Protein AF-A0A941EVN2-F1 (afdb_monomer)

pLDDT: mean 96.35, std 6.85, range [52.72, 98.94]

Structure (mmCIF, N/CA/C/O backbone):
data_AF-A0A941EVN2-F1
#
_entry.id   AF-A0A941EVN2-F1
#
loop_
_atom_site.group_PDB
_atom_site.id
_atom_site.type_symbol
_atom_site.label_atom_id
_atom_site.label_alt_id
_atom_site.label_comp_id
_atom_site.label_asym_id
_atom_site.label_entity_id
_atom_site.label_seq_id
_atom_site.pdbx_PDB_ins_code
_atom_site.Cartn_x
_atom_site.Cartn_y
_atom_site.Cartn_z
_atom_site.occupancy
_atom_site.B_iso_or_equiv
_atom_site.auth_seq_id
_atom_site.auth_comp_id
_atom_site.auth_asym_id
_atom_site.auth_atom_id
_atom_site.pdbx_PDB_model_num
ATOM 1 N N . MET A 1 1 ? 20.331 34.482 -10.337 1.00 52.72 1 MET A N 1
ATOM 2 C CA . MET A 1 1 ? 19.328 33.398 -10.351 1.00 52.72 1 MET A CA 1
ATOM 3 C C . MET A 1 1 ? 20.027 32.167 -10.911 1.00 52.72 1 MET A C 1
ATOM 5 O O . MET A 1 1 ? 20.359 32.177 -12.087 1.00 52.72 1 MET A O 1
ATOM 9 N N . GLY A 1 2 ? 20.426 31.215 -10.061 1.00 63.06 2 GLY A N 1
ATOM 10 C CA . GLY A 1 2 ? 21.193 30.041 -10.503 1.00 63.06 2 GLY A CA 1
ATOM 11 C C . GLY A 1 2 ? 20.349 29.159 -11.422 1.00 63.06 2 GLY A C 1
ATOM 12 O O . GLY A 1 2 ? 19.158 28.985 -11.161 1.00 63.06 2 GLY A O 1
ATOM 13 N N . ALA A 1 3 ? 20.936 28.648 -12.504 1.00 66.12 3 ALA A N 1
ATOM 14 C CA . ALA A 1 3 ? 20.253 27.717 -13.393 1.00 66.12 3 ALA A CA 1
ATOM 15 C C . ALA A 1 3 ? 19.851 26.472 -12.588 1.00 66.12 3 ALA A C 1
ATOM 17 O O . ALA A 1 3 ? 20.715 25.759 -12.080 1.00 66.12 3 ALA A O 1
ATOM 18 N N . LYS A 1 4 ? 18.545 26.228 -12.432 1.00 70.25 4 LYS A N 1
ATOM 19 C CA . LYS A 1 4 ? 18.063 24.949 -11.906 1.00 70.25 4 LYS A CA 1
ATOM 20 C C . LYS A 1 4 ? 18.419 23.887 -12.942 1.00 70.25 4 LYS A C 1
ATOM 22 O O . LYS A 1 4 ? 17.938 23.949 -14.070 1.00 70.25 4 LYS A O 1
ATOM 27 N N . THR A 1 5 ? 19.288 22.955 -12.576 1.00 83.06 5 THR A N 1
ATOM 28 C CA . THR A 1 5 ? 19.590 21.788 -13.404 1.00 83.06 5 THR A CA 1
ATOM 29 C C . THR A 1 5 ? 18.339 20.924 -13.512 1.00 83.06 5 THR A C 1
ATOM 31 O O . THR A 1 5 ? 17.746 20.561 -12.496 1.00 83.06 5 THR A O 1
ATOM 34 N N . VAL A 1 6 ? 17.917 20.632 -14.743 1.00 84.44 6 VAL A N 1
ATOM 35 C CA . VAL A 1 6 ? 16.806 19.713 -15.016 1.00 84.44 6 VAL A CA 1
ATOM 36 C C . VAL A 1 6 ? 17.297 18.284 -14.736 1.00 84.44 6 VAL A C 1
ATOM 38 O O . VAL A 1 6 ? 18.371 17.935 -15.231 1.00 84.44 6 VAL A O 1
ATOM 41 N N . PRO A 1 7 ? 16.575 17.475 -13.938 1.00 86.19 7 PRO A N 1
ATOM 42 C CA . PRO A 1 7 ? 16.937 16.078 -1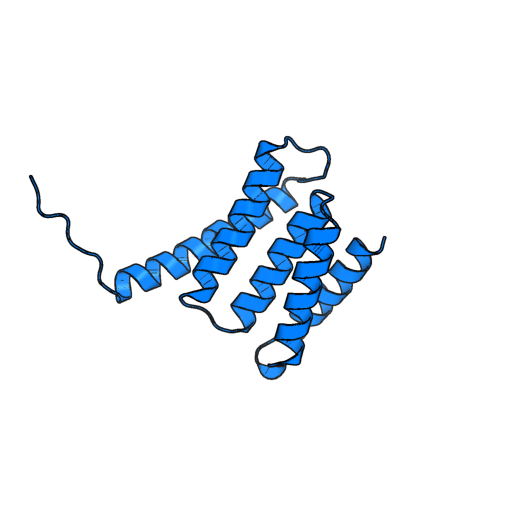3.700 1.00 86.19 7 PRO A CA 1
ATOM 43 C C . PRO A 1 7 ? 16.969 15.274 -15.003 1.00 86.19 7 PRO A C 1
ATOM 45 O O . PRO A 1 7 ? 16.129 15.488 -15.877 1.00 86.19 7 PRO A O 1
ATOM 48 N N . THR A 1 8 ? 17.905 14.334 -15.130 1.00 91.38 8 THR A N 1
ATOM 49 C CA . THR A 1 8 ? 17.884 13.365 -16.236 1.00 91.38 8 THR A CA 1
ATOM 50 C C . THR A 1 8 ? 16.804 12.306 -16.005 1.00 91.38 8 THR A C 1
ATOM 52 O O . THR A 1 8 ? 16.409 12.064 -14.864 1.00 91.38 8 THR A O 1
ATOM 55 N N . ASP A 1 9 ? 16.385 11.595 -17.053 1.00 88.75 9 ASP A N 1
ATOM 56 C CA . ASP A 1 9 ? 15.438 10.475 -16.920 1.00 88.75 9 ASP A CA 1
ATOM 57 C C . ASP A 1 9 ? 15.947 9.406 -15.940 1.00 88.75 9 ASP A C 1
ATOM 59 O O . ASP A 1 9 ? 15.187 8.851 -15.146 1.00 88.75 9 ASP A O 1
ATOM 63 N N . GLY A 1 10 ? 17.262 9.163 -15.932 1.00 90.06 10 GLY A N 1
ATOM 64 C CA . GLY A 1 10 ? 17.898 8.259 -14.977 1.00 90.06 10 GLY A CA 1
ATOM 65 C C . GLY A 1 10 ? 17.816 8.760 -13.533 1.00 90.06 10 GLY A C 1
ATOM 66 O O . GLY A 1 10 ? 17.671 7.952 -12.617 1.00 90.06 10 GLY A O 1
ATOM 67 N N . ASP A 1 11 ? 17.895 10.073 -13.307 1.00 94.25 11 ASP A N 1
ATOM 68 C CA . ASP A 1 11 ? 17.699 10.667 -11.978 1.00 94.25 11 ASP A CA 1
ATOM 69 C C . ASP A 1 11 ? 16.241 10.534 -11.534 1.00 94.25 11 ASP A C 1
ATOM 71 O O . ASP A 1 11 ? 15.976 10.104 -10.410 1.00 94.25 11 ASP A O 1
ATOM 75 N N . VAL A 1 12 ? 15.297 10.827 -12.433 1.00 95.94 12 VAL A N 1
ATOM 76 C CA . VAL A 1 12 ? 13.854 10.706 -12.187 1.00 95.94 12 VAL A CA 1
ATOM 77 C C . VAL A 1 12 ? 13.478 9.261 -11.854 1.00 95.94 12 VAL A C 1
ATOM 79 O O . VAL A 1 12 ? 12.816 9.019 -10.845 1.00 95.94 12 VAL A O 1
ATOM 82 N N . GLY A 1 13 ? 13.965 8.281 -12.619 1.00 97.19 13 GLY A N 1
ATOM 83 C CA . GLY A 1 13 ? 13.714 6.864 -12.351 1.00 97.19 13 GLY A CA 1
ATOM 84 C C . GLY A 1 13 ? 14.255 6.400 -10.992 1.00 97.19 13 GLY A C 1
ATOM 85 O O . GLY A 1 13 ? 13.586 5.656 -10.270 1.00 97.19 13 GLY A O 1
ATOM 86 N N . ARG A 1 14 ? 15.441 6.877 -10.582 1.00 97.62 14 ARG A N 1
ATOM 87 C CA . ARG A 1 14 ? 15.975 6.584 -9.238 1.00 97.62 14 ARG A CA 1
ATOM 88 C C . ARG A 1 14 ? 15.115 7.197 -8.136 1.00 97.62 14 ARG A C 1
ATOM 90 O O . ARG A 1 14 ? 14.887 6.533 -7.129 1.00 97.62 14 ARG A O 1
ATOM 97 N N . LEU A 1 15 ? 14.606 8.412 -8.339 1.00 97.94 15 LEU A N 1
ATOM 98 C CA . LEU A 1 15 ? 13.694 9.054 -7.393 1.00 97.94 15 LEU A CA 1
ATOM 99 C C . LEU A 1 15 ? 12.365 8.303 -7.286 1.00 97.94 15 LEU A C 1
ATOM 101 O O . LEU A 1 15 ? 11.925 8.056 -6.169 1.00 97.94 15 LEU A O 1
ATOM 105 N N . HIS A 1 16 ? 11.762 7.870 -8.400 1.00 98.50 16 HIS A N 1
ATOM 106 C CA . HIS A 1 16 ? 10.556 7.035 -8.346 1.00 98.50 16 HIS A CA 1
ATOM 107 C C . HIS A 1 16 ? 10.792 5.769 -7.528 1.00 98.50 16 HIS A C 1
ATOM 109 O O . HIS A 1 16 ? 10.025 5.493 -6.615 1.00 98.50 16 HIS A O 1
ATOM 115 N N . ARG A 1 17 ? 11.885 5.039 -7.780 1.00 98.56 17 ARG A N 1
ATOM 116 C CA . ARG A 1 17 ? 12.190 3.830 -7.002 1.00 98.56 17 ARG A CA 1
ATOM 117 C C . ARG A 1 17 ? 12.370 4.139 -5.515 1.00 98.56 17 ARG A C 1
ATOM 119 O O . ARG A 1 17 ? 11.851 3.400 -4.687 1.00 98.56 17 ARG A O 1
ATOM 126 N N . TRP A 1 18 ? 13.085 5.213 -5.182 1.00 98.62 18 TRP A N 1
ATOM 127 C CA . TRP A 1 18 ? 13.285 5.621 -3.793 1.00 98.62 18 TRP A CA 1
ATOM 128 C C . TRP A 1 18 ? 11.955 5.945 -3.102 1.00 98.62 18 TRP A C 1
ATOM 130 O O . TRP A 1 18 ? 11.638 5.333 -2.087 1.00 98.62 18 TRP A O 1
ATOM 140 N N . PHE A 1 19 ? 11.126 6.813 -3.691 1.00 98.75 19 PHE A N 1
ATOM 141 C CA . PHE A 1 19 ? 9.818 7.154 -3.127 1.00 98.75 19 PHE A CA 1
ATOM 142 C C . PHE A 1 19 ? 8.893 5.939 -3.011 1.00 98.75 19 PHE A C 1
ATOM 144 O O . PHE A 1 19 ? 8.199 5.809 -2.008 1.00 98.75 19 PHE A O 1
ATOM 151 N N . ALA A 1 20 ? 8.895 5.036 -3.997 1.00 98.69 20 ALA A N 1
ATOM 152 C CA . ALA A 1 20 ? 8.082 3.826 -3.951 1.00 98.69 20 ALA A CA 1
ATOM 153 C C . ALA A 1 20 ? 8.391 2.978 -2.706 1.00 98.69 20 ALA A C 1
ATOM 155 O O . ALA A 1 20 ? 7.473 2.546 -2.009 1.00 98.69 20 ALA A O 1
ATOM 156 N N . VAL A 1 21 ? 9.680 2.790 -2.405 1.00 98.69 21 VAL A N 1
ATOM 157 C CA . VAL A 1 21 ? 10.153 2.030 -1.238 1.00 98.69 21 VAL A CA 1
ATOM 158 C C . VAL A 1 21 ? 9.853 2.765 0.067 1.00 98.69 21 VAL A C 1
ATOM 160 O O . VAL A 1 21 ? 9.240 2.183 0.957 1.00 98.69 21 VAL A O 1
ATOM 163 N N . GLU A 1 22 ? 10.235 4.038 0.179 1.00 98.75 22 GLU A N 1
ATOM 164 C CA . GLU A 1 22 ? 10.076 4.796 1.428 1.00 98.75 22 GLU A CA 1
ATOM 165 C C . GLU A 1 22 ? 8.608 4.951 1.827 1.00 98.75 22 GLU A C 1
ATOM 167 O O . GLU A 1 22 ? 8.254 4.768 2.989 1.00 98.75 22 GLU A O 1
ATOM 172 N N . LEU A 1 23 ? 7.730 5.239 0.863 1.00 98.88 23 LEU A N 1
ATOM 173 C CA . LEU A 1 23 ? 6.301 5.395 1.129 1.00 98.88 23 LEU A CA 1
ATOM 174 C C . LEU A 1 23 ? 5.637 4.057 1.467 1.00 98.88 23 LEU A C 1
ATOM 176 O O . LEU A 1 23 ? 4.746 4.027 2.314 1.00 98.88 23 LEU A O 1
ATOM 180 N N . ASN A 1 24 ? 6.083 2.951 0.858 1.00 98.69 24 ASN A N 1
ATOM 181 C CA . ASN A 1 24 ? 5.621 1.613 1.231 1.00 98.69 24 ASN A CA 1
ATOM 182 C C . ASN A 1 24 ? 6.004 1.299 2.680 1.00 98.69 24 ASN A C 1
ATOM 184 O O . ASN A 1 24 ? 5.142 0.955 3.481 1.00 98.69 24 ASN A O 1
ATOM 188 N N . ASN A 1 25 ? 7.285 1.451 3.021 1.00 98.56 25 ASN A N 1
ATOM 189 C CA . ASN A 1 25 ? 7.787 1.142 4.358 1.00 98.56 25 ASN A CA 1
ATOM 190 C C . ASN A 1 25 ? 7.118 2.024 5.415 1.00 98.56 25 ASN A C 1
ATOM 192 O O . ASN A 1 25 ? 6.599 1.503 6.392 1.00 98.56 25 ASN A O 1
ATOM 196 N N . GLY A 1 26 ? 7.004 3.330 5.159 1.00 98.56 26 GLY A N 1
ATOM 197 C CA . GLY A 1 26 ? 6.297 4.240 6.058 1.00 98.56 26 GLY A CA 1
ATOM 198 C C . GLY A 1 26 ? 4.805 3.918 6.210 1.00 98.56 26 GLY A C 1
ATOM 199 O O . GLY A 1 26 ? 4.226 4.198 7.253 1.00 98.56 26 GLY A O 1
ATOM 200 N N . THR A 1 27 ? 4.169 3.308 5.204 1.00 98.62 27 THR A N 1
ATOM 201 C CA . THR A 1 27 ? 2.787 2.815 5.326 1.00 98.62 27 THR A CA 1
ATOM 202 C C . THR A 1 27 ? 2.714 1.613 6.270 1.00 98.62 27 THR A C 1
ATOM 204 O O . THR A 1 27 ? 1.847 1.581 7.143 1.00 98.62 27 THR A O 1
ATOM 207 N N . TRP A 1 28 ? 3.635 0.655 6.138 1.00 98.50 28 TRP A N 1
ATOM 208 C CA . TRP A 1 28 ? 3.722 -0.496 7.040 1.00 98.50 28 TRP A CA 1
ATOM 209 C C . TRP A 1 28 ? 4.079 -0.093 8.469 1.00 98.50 28 TRP A C 1
ATOM 211 O O . TRP A 1 28 ? 3.433 -0.575 9.390 1.00 98.50 28 TRP A O 1
ATOM 221 N N . ASP A 1 29 ? 4.984 0.869 8.659 1.00 98.62 29 ASP A N 1
ATOM 222 C CA . ASP A 1 29 ? 5.312 1.406 9.984 1.00 98.62 29 ASP A CA 1
ATOM 223 C C . ASP A 1 29 ? 4.070 1.963 10.706 1.00 98.62 29 ASP A C 1
ATOM 225 O O . ASP A 1 29 ? 3.942 1.826 11.922 1.00 98.62 29 ASP A O 1
ATOM 229 N N . LEU A 1 30 ? 3.125 2.576 9.975 1.00 98.44 30 LEU A N 1
ATOM 230 C CA . LEU A 1 30 ? 1.856 3.038 10.554 1.00 98.44 30 LEU A CA 1
ATOM 231 C C . LEU A 1 30 ? 0.950 1.866 10.938 1.00 98.44 30 LEU A C 1
ATOM 233 O O . LEU A 1 30 ? 0.382 1.872 12.030 1.00 98.44 30 LEU A O 1
ATOM 237 N N . ILE A 1 31 ? 0.821 0.867 10.060 1.00 98.31 31 ILE A N 1
ATOM 238 C CA . ILE A 1 31 ? 0.041 -0.350 10.333 1.00 98.31 31 ILE A CA 1
ATOM 239 C C . ILE A 1 31 ? 0.590 -1.055 11.581 1.00 98.31 31 ILE A C 1
ATOM 241 O O . ILE A 1 31 ? -0.158 -1.289 12.532 1.00 98.31 31 ILE A O 1
ATOM 245 N N . ASP A 1 32 ? 1.896 -1.311 11.615 1.00 98.38 32 ASP A N 1
ATOM 246 C CA . ASP A 1 32 ? 2.595 -1.966 12.724 1.00 98.38 32 ASP A CA 1
ATOM 247 C C . ASP A 1 32 ? 2.571 -1.114 14.004 1.00 98.38 32 ASP A C 1
ATOM 249 O O . ASP A 1 32 ? 2.553 -1.642 15.118 1.00 98.38 32 ASP A O 1
ATOM 253 N N . GLY A 1 33 ? 2.491 0.211 13.852 1.00 98.00 33 GLY A N 1
ATOM 254 C CA . GLY A 1 33 ? 2.284 1.181 14.926 1.00 98.00 33 GLY A C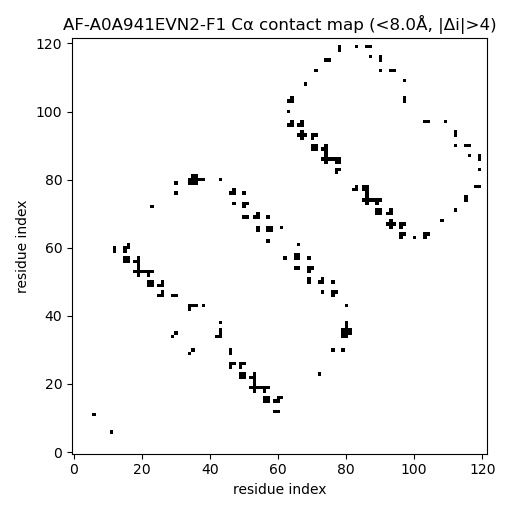A 1
ATOM 255 C C . GLY A 1 33 ? 0.885 1.162 15.556 1.00 98.00 33 GLY A C 1
ATOM 256 O O . GLY A 1 33 ? 0.640 1.908 16.505 1.00 98.00 33 GLY A O 1
ATOM 257 N N . GLY A 1 34 ? -0.027 0.311 15.076 1.00 98.19 34 GLY A N 1
ATOM 258 C CA . GLY A 1 34 ? -1.369 0.149 15.635 1.00 98.19 34 GLY A CA 1
ATOM 259 C C . GLY A 1 34 ? -2.437 1.012 14.965 1.00 98.19 34 GLY A C 1
ATOM 260 O O . GLY A 1 34 ? -3.442 1.343 15.604 1.00 98.19 34 GLY A O 1
ATOM 261 N N . LEU A 1 35 ? -2.242 1.375 13.692 1.00 98.62 35 LEU A N 1
ATOM 262 C CA . LEU A 1 35 ? -3.284 2.006 12.885 1.00 98.62 35 LEU A CA 1
ATOM 263 C C . LEU A 1 35 ? -4.587 1.197 12.959 1.00 98.62 35 LEU A C 1
ATOM 265 O O . LEU A 1 35 ? -4.587 -0.031 12.890 1.00 98.62 35 LEU A O 1
ATOM 269 N N . SER A 1 36 ? -5.713 1.892 13.096 1.00 98.44 36 SER A N 1
ATOM 270 C CA . SER A 1 36 ? -7.041 1.278 13.100 1.00 98.44 36 SER A CA 1
ATOM 271 C C . SER A 1 36 ? -8.117 2.282 12.692 1.00 98.44 36 SER A C 1
ATOM 273 O O . SER A 1 36 ? -7.864 3.481 12.575 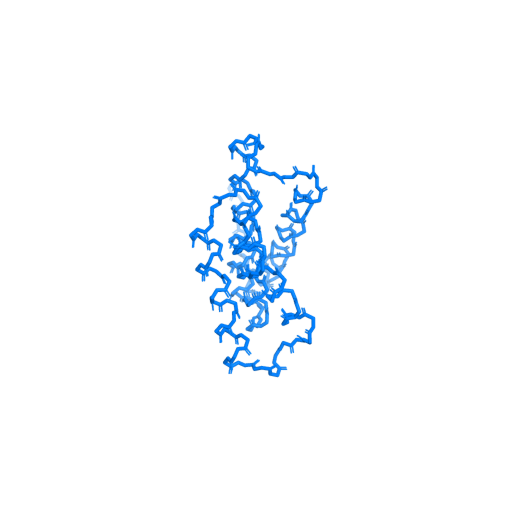1.00 98.44 36 SER A O 1
ATOM 275 N N . GLU A 1 37 ? -9.360 1.820 12.580 1.00 97.69 37 GLU A N 1
ATOM 276 C CA . GLU A 1 37 ? -10.558 2.661 12.434 1.00 97.69 37 GLU A CA 1
ATOM 277 C C . GLU A 1 37 ? -10.690 3.768 13.491 1.00 97.69 37 GLU A C 1
ATOM 279 O O . GLU A 1 37 ? -11.292 4.810 13.229 1.00 97.69 37 GLU A O 1
ATOM 284 N N . LYS A 1 38 ? -10.132 3.549 14.688 1.00 98.25 38 LYS A N 1
ATOM 285 C CA . LYS A 1 38 ? -10.203 4.487 15.819 1.00 98.25 38 LYS A CA 1
ATOM 286 C C . LYS A 1 38 ? -9.079 5.523 15.809 1.00 98.25 38 LYS A C 1
ATOM 288 O O . LYS A 1 38 ? -9.113 6.443 16.625 1.00 98.25 38 LYS A O 1
ATOM 293 N N . SER A 1 39 ? -8.088 5.370 14.931 1.00 98.44 39 SER A N 1
ATOM 294 C CA . SER A 1 39 ? -6.983 6.317 14.807 1.00 98.44 39 SER A CA 1
ATOM 295 C C . SER A 1 39 ? -7.472 7.681 14.295 1.00 98.44 39 SER A C 1
ATOM 297 O O . SER A 1 39 ? -8.488 7.754 13.587 1.00 98.44 39 SER A O 1
ATOM 299 N N . PRO A 1 40 ? -6.757 8.776 14.617 1.00 98.44 40 PRO A N 1
ATOM 300 C CA . PRO A 1 40 ? -7.042 10.099 14.072 1.00 98.44 40 PRO A CA 1
ATOM 301 C C . PRO A 1 40 ? -7.200 10.078 12.546 1.00 98.44 40 PRO A C 1
ATOM 303 O O . PRO A 1 40 ? -6.487 9.360 11.845 1.00 98.44 40 PRO A O 1
ATOM 306 N N . VAL A 1 41 ? -8.137 10.875 12.022 1.00 98.19 41 VAL A N 1
ATOM 307 C CA . VAL A 1 41 ? -8.437 10.939 10.577 1.00 98.19 41 VAL A CA 1
ATOM 308 C C . VAL A 1 41 ? -7.172 11.212 9.761 1.00 98.19 41 VAL A C 1
ATOM 310 O O . VAL A 1 41 ? -6.902 10.488 8.812 1.00 98.19 41 VAL A O 1
ATOM 313 N N . GLU A 1 42 ? -6.362 12.182 10.183 1.00 98.25 42 GLU A N 1
ATOM 314 C CA . GLU A 1 42 ? -5.099 12.546 9.528 1.00 98.25 42 GLU A CA 1
ATOM 315 C C . GLU A 1 42 ? -4.099 11.386 9.407 1.00 98.25 42 GLU A C 1
ATOM 317 O O . GLU A 1 42 ? -3.361 11.296 8.428 1.00 98.25 42 GLU A O 1
ATOM 322 N N . GLU A 1 43 ? -4.078 10.473 10.377 1.00 98.38 43 GLU A N 1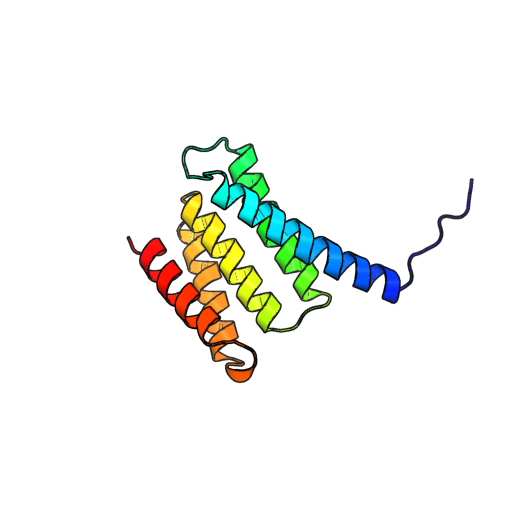
ATOM 323 C CA . GLU A 1 43 ? -3.180 9.324 10.369 1.00 98.38 43 GLU A CA 1
ATOM 324 C C . GLU A 1 43 ? -3.670 8.243 9.400 1.00 98.38 43 GLU A C 1
ATOM 326 O O . GLU A 1 43 ? -2.878 7.703 8.624 1.00 98.38 43 GLU A O 1
ATOM 331 N N . ARG A 1 44 ? -4.988 7.996 9.383 1.00 98.75 44 ARG A N 1
ATOM 332 C CA . ARG A 1 44 ? -5.643 7.086 8.429 1.00 98.75 44 ARG A CA 1
ATOM 333 C C . ARG A 1 44 ? -5.475 7.580 6.992 1.00 98.75 44 ARG A C 1
ATOM 335 O O . ARG A 1 44 ? -5.106 6.808 6.110 1.00 98.75 44 ARG A O 1
ATOM 342 N N . GLU A 1 45 ? -5.674 8.877 6.770 1.00 98.50 45 GLU A N 1
ATOM 343 C CA . GLU A 1 45 ? -5.444 9.522 5.477 1.00 98.50 45 GLU A CA 1
ATOM 344 C C . GLU A 1 45 ? -3.977 9.434 5.049 1.00 98.50 45 GLU A C 1
ATOM 346 O O . GLU A 1 45 ? -3.695 9.058 3.914 1.00 98.50 45 GLU A O 1
ATOM 351 N N . ARG A 1 46 ? -3.027 9.701 5.956 1.00 98.31 46 ARG A N 1
ATOM 352 C CA . ARG A 1 46 ? -1.591 9.592 5.661 1.00 98.31 46 ARG A CA 1
ATOM 353 C C . ARG A 1 46 ? -1.199 8.187 5.206 1.00 98.31 46 ARG A C 1
ATOM 355 O O . ARG A 1 46 ? -0.420 8.072 4.261 1.00 98.31 46 ARG A O 1
ATOM 362 N N . ALA A 1 47 ? -1.734 7.142 5.839 1.00 98.75 47 ALA A N 1
ATOM 363 C CA . ALA A 1 47 ? -1.482 5.762 5.428 1.00 98.75 47 ALA A CA 1
ATOM 364 C C . ALA A 1 47 ? -2.023 5.481 4.014 1.00 98.75 47 ALA A C 1
ATOM 366 O O . ALA A 1 47 ? -1.313 4.912 3.185 1.00 98.75 47 ALA A O 1
ATOM 367 N N . LEU A 1 48 ? -3.240 5.941 3.697 1.00 98.69 48 LEU A N 1
ATOM 368 C CA . LEU A 1 48 ? -3.813 5.792 2.354 1.00 98.69 48 LEU A CA 1
ATOM 369 C C . LEU A 1 48 ? -3.012 6.568 1.304 1.00 98.69 48 LEU A C 1
ATOM 371 O O . LEU A 1 48 ? -2.674 6.015 0.258 1.00 98.69 48 LEU A O 1
ATOM 375 N N . TYR A 1 49 ? -2.658 7.827 1.578 1.00 98.81 49 TYR A N 1
ATOM 376 C CA . TYR A 1 49 ? -1.836 8.631 0.672 1.00 98.81 49 TYR A CA 1
ATOM 377 C C . TYR A 1 49 ? -0.475 7.977 0.420 1.00 98.81 49 TYR A C 1
ATOM 379 O O . TYR A 1 49 ? -0.030 7.939 -0.726 1.00 98.81 49 TYR A O 1
ATOM 387 N N . GLY A 1 50 ? 0.158 7.425 1.461 1.00 98.88 50 GLY A N 1
ATOM 388 C CA . GLY A 1 50 ? 1.410 6.675 1.355 1.00 98.88 50 GLY A CA 1
ATOM 389 C C . GLY A 1 50 ? 1.284 5.454 0.444 1.00 98.88 50 GLY A C 1
ATOM 390 O O . GLY A 1 50 ? 2.067 5.315 -0.497 1.00 98.88 50 GLY A O 1
ATOM 391 N N . ALA A 1 51 ? 0.254 4.629 0.651 1.00 98.88 51 ALA A N 1
ATOM 392 C CA . ALA A 1 51 ? -0.013 3.440 -0.158 1.00 98.88 51 ALA A CA 1
ATOM 393 C C . ALA A 1 51 ? -0.245 3.776 -1.643 1.00 98.88 51 ALA A C 1
ATOM 395 O O . ALA A 1 51 ? 0.383 3.185 -2.531 1.00 98.88 51 ALA A O 1
ATOM 396 N N . TYR A 1 52 ? -1.099 4.765 -1.932 1.00 98.94 52 TYR A N 1
ATOM 397 C CA . TYR A 1 52 ? -1.365 5.198 -3.307 1.00 98.94 52 TYR A CA 1
ATOM 398 C C . TYR A 1 52 ? -0.135 5.813 -3.969 1.00 98.94 52 TYR A C 1
ATOM 400 O O . TYR A 1 52 ? 0.165 5.498 -5.121 1.00 98.94 52 TYR A O 1
ATOM 408 N N . ALA A 1 53 ? 0.593 6.675 -3.260 1.00 98.88 53 ALA A N 1
ATOM 409 C CA . ALA A 1 53 ? 1.782 7.312 -3.806 1.00 98.88 53 ALA A CA 1
ATOM 410 C C . ALA A 1 53 ? 2.894 6.283 -4.062 1.00 98.88 53 ALA A C 1
ATOM 412 O O . ALA A 1 53 ? 3.491 6.298 -5.138 1.00 98.88 53 ALA A O 1
ATOM 413 N N . SER A 1 54 ? 3.118 5.338 -3.142 1.00 98.88 54 SER A N 1
ATOM 414 C CA . SER A 1 54 ? 4.039 4.217 -3.360 1.00 98.88 54 SER A CA 1
ATOM 415 C C . SER A 1 54 ? 3.683 3.439 -4.630 1.00 98.88 54 SER A C 1
ATOM 417 O O . SER A 1 54 ? 4.528 3.272 -5.514 1.00 98.88 54 SER A O 1
ATOM 419 N N . THR A 1 55 ? 2.411 3.052 -4.765 1.00 98.88 55 THR A N 1
ATOM 420 C CA . THR A 1 55 ? 1.897 2.336 -5.941 1.00 98.88 55 THR A CA 1
ATOM 421 C C . THR A 1 55 ? 2.128 3.139 -7.217 1.00 98.88 55 THR A C 1
ATOM 423 O O . THR A 1 55 ? 2.674 2.615 -8.186 1.00 98.88 55 THR A O 1
ATOM 426 N N . TYR A 1 56 ? 1.804 4.434 -7.211 1.00 98.88 56 TYR A N 1
ATOM 427 C CA . TYR A 1 56 ? 2.040 5.318 -8.351 1.00 98.88 56 TYR A CA 1
ATOM 428 C C . TYR A 1 56 ? 3.514 5.353 -8.764 1.00 98.88 56 TYR A C 1
ATOM 430 O O . TYR A 1 56 ? 3.822 5.286 -9.955 1.00 98.88 56 TYR A O 1
ATOM 438 N N . HIS A 1 57 ? 4.435 5.441 -7.803 1.00 98.81 57 HIS A N 1
ATOM 439 C CA . HIS A 1 57 ? 5.860 5.440 -8.103 1.00 98.81 57 HIS A CA 1
ATOM 440 C C . HIS A 1 57 ? 6.328 4.095 -8.676 1.00 98.81 57 HIS A C 1
ATOM 442 O O . HIS A 1 57 ? 7.127 4.101 -9.614 1.00 98.81 57 HIS A O 1
ATOM 448 N N . TRP A 1 58 ? 5.794 2.965 -8.204 1.00 98.75 58 TRP A N 1
ATOM 449 C CA . TRP A 1 58 ? 6.054 1.659 -8.812 1.00 98.75 58 TRP A CA 1
ATOM 450 C C . TRP A 1 58 ? 5.544 1.551 -10.247 1.00 98.75 58 TRP A C 1
ATOM 452 O O . TRP A 1 58 ? 6.250 0.988 -11.076 1.00 98.75 58 TRP A O 1
ATOM 462 N N . LEU A 1 59 ? 4.407 2.164 -10.589 1.00 98.50 59 LEU A N 1
ATOM 463 C CA . LEU A 1 59 ? 3.924 2.195 -11.978 1.00 98.50 59 LEU A CA 1
ATOM 464 C C . LEU A 1 59 ? 4.902 2.878 -12.947 1.00 98.50 59 LEU A C 1
ATOM 466 O O . LEU A 1 59 ? 4.824 2.648 -14.149 1.00 98.50 59 LEU A O 1
ATOM 470 N N . GLN A 1 60 ? 5.820 3.711 -12.448 1.00 98.44 60 GLN A N 1
ATOM 471 C CA . GLN A 1 60 ? 6.799 4.393 -13.297 1.00 98.44 60 GLN A CA 1
ATOM 472 C C . GLN A 1 60 ? 8.071 3.570 -13.545 1.00 98.44 60 GLN A C 1
ATOM 474 O O . GLN A 1 60 ? 8.761 3.811 -14.532 1.00 98.44 60 GLN A O 1
ATOM 479 N N . VAL A 1 61 ? 8.443 2.656 -12.635 1.00 98.31 61 VAL A N 1
ATOM 480 C CA . VAL A 1 61 ? 9.784 2.019 -12.637 1.00 98.31 61 VAL A CA 1
ATOM 481 C C . VAL A 1 61 ? 9.826 0.544 -12.223 1.00 98.31 61 VAL A C 1
ATOM 483 O O . VAL A 1 61 ? 10.914 -0.045 -12.175 1.00 98.31 61 VAL A O 1
ATOM 486 N N . GLY A 1 62 ? 8.684 -0.019 -11.843 1.00 97.44 62 GLY A N 1
ATOM 487 C CA . GLY A 1 62 ? 8.498 -1.412 -11.455 1.00 97.44 62 GLY A CA 1
ATOM 488 C C . GLY A 1 62 ? 7.827 -2.231 -12.552 1.00 97.44 62 GLY A C 1
ATOM 489 O O . GLY A 1 62 ? 7.611 -1.746 -13.662 1.00 97.44 62 GLY A O 1
ATOM 490 N N . ASN A 1 63 ? 7.494 -3.475 -12.219 1.00 98.12 63 ASN A N 1
ATOM 491 C CA . ASN A 1 63 ? 6.760 -4.378 -13.102 1.00 98.12 63 ASN A CA 1
ATOM 492 C C . ASN A 1 63 ? 5.354 -4.662 -12.544 1.00 98.12 63 ASN A C 1
ATOM 494 O O . ASN A 1 63 ? 4.912 -4.058 -11.562 1.00 98.12 63 ASN A O 1
ATOM 498 N N . VAL A 1 64 ? 4.639 -5.594 -13.179 1.00 98.25 64 VAL A N 1
ATOM 499 C CA . VAL A 1 64 ? 3.272 -5.979 -12.794 1.00 98.25 64 VAL A CA 1
ATOM 500 C C . VAL A 1 64 ? 3.179 -6.487 -11.350 1.00 98.25 64 VAL A C 1
ATOM 502 O O . VAL A 1 64 ? 2.179 -6.237 -10.678 1.00 98.25 64 VAL A O 1
ATOM 505 N N . ASP A 1 65 ? 4.230 -7.130 -10.836 1.00 98.44 65 ASP A N 1
ATOM 506 C CA . ASP A 1 65 ? 4.294 -7.621 -9.460 1.00 98.44 65 ASP A CA 1
ATOM 507 C C . ASP A 1 65 ? 4.328 -6.467 -8.455 1.00 98.44 65 ASP A C 1
ATOM 509 O O . ASP A 1 65 ? 3.633 -6.495 -7.439 1.00 98.44 65 ASP A O 1
ATOM 513 N N . ASN A 1 66 ? 5.057 -5.392 -8.772 1.00 98.62 66 ASN A N 1
ATOM 514 C CA . ASN A 1 66 ? 5.029 -4.172 -7.975 1.00 98.62 66 ASN A CA 1
ATOM 515 C C . ASN A 1 66 ? 3.648 -3.510 -7.992 1.00 98.62 66 ASN A C 1
ATOM 517 O O . ASN A 1 66 ? 3.210 -3.015 -6.954 1.00 98.62 66 ASN A O 1
ATOM 521 N N . HIS A 1 67 ? 2.949 -3.519 -9.133 1.00 98.62 67 HIS A N 1
ATOM 522 C CA . HIS A 1 67 ? 1.576 -3.012 -9.196 1.00 98.62 67 HIS A CA 1
ATOM 523 C C . HIS A 1 67 ? 0.651 -3.852 -8.312 1.00 98.62 67 HIS A C 1
ATOM 525 O O . HIS A 1 67 ? 0.008 -3.302 -7.423 1.00 98.62 67 HIS A O 1
ATOM 531 N N . GLY A 1 68 ? 0.639 -5.177 -8.476 1.00 98.56 68 GLY A N 1
ATOM 532 C CA . GLY A 1 68 ? -0.216 -6.055 -7.675 1.00 98.56 68 GLY A CA 1
ATOM 533 C C . GLY A 1 68 ? 0.054 -5.942 -6.171 1.00 98.56 68 GLY A C 1
ATOM 534 O O . GLY A 1 68 ? -0.887 -5.873 -5.384 1.00 98.56 68 GLY A O 1
ATOM 535 N N . ARG A 1 69 ? 1.320 -5.818 -5.758 1.00 98.69 69 ARG A N 1
ATOM 536 C CA . ARG A 1 69 ? 1.680 -5.583 -4.349 1.00 98.69 69 ARG A CA 1
ATOM 537 C C . ARG A 1 69 ? 1.252 -4.201 -3.852 1.00 98.69 69 ARG A C 1
ATOM 539 O O . ARG A 1 69 ? 0.833 -4.081 -2.707 1.00 98.69 69 ARG A O 1
ATOM 546 N N . GLY A 1 70 ? 1.293 -3.173 -4.698 1.00 98.75 70 GLY A N 1
ATOM 547 C CA . GLY A 1 70 ? 0.743 -1.853 -4.372 1.00 98.75 70 GLY A CA 1
ATOM 548 C C . GLY A 1 70 ? -0.769 -1.892 -4.123 1.00 98.75 70 GLY A C 1
ATOM 549 O O . GLY A 1 70 ? -1.246 -1.380 -3.112 1.00 98.75 70 GLY A O 1
ATOM 550 N N . GLU A 1 71 ? -1.515 -2.594 -4.981 1.00 98.81 71 GLU A N 1
ATOM 551 C CA . GLU A 1 71 ? -2.956 -2.838 -4.804 1.00 98.81 71 GLU A CA 1
ATOM 552 C C . GLU A 1 71 ? -3.247 -3.580 -3.487 1.00 98.81 71 GLU A C 1
ATOM 554 O O . GLU A 1 71 ? -4.158 -3.203 -2.750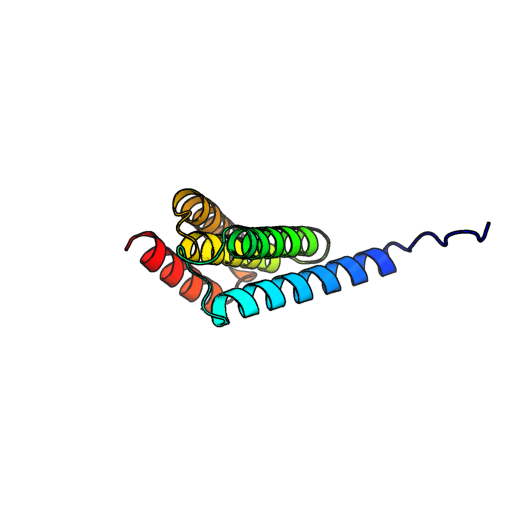 1.00 98.81 71 GLU A O 1
ATOM 559 N N . TYR A 1 72 ? -2.431 -4.583 -3.142 1.00 98.81 72 TYR A N 1
ATOM 560 C CA . TYR A 1 72 ? -2.513 -5.279 -1.855 1.00 98.81 72 TYR A CA 1
ATOM 561 C C . TYR A 1 72 ? -2.303 -4.335 -0.660 1.00 98.81 72 TYR A C 1
ATOM 563 O O . TYR A 1 72 ? -3.069 -4.387 0.305 1.00 98.81 72 TYR A O 1
ATOM 571 N N . VAL A 1 73 ? -1.309 -3.442 -0.713 1.00 98.75 73 VAL A N 1
ATOM 572 C CA . VAL A 1 73 ? -1.044 -2.477 0.370 1.00 98.75 73 VAL A CA 1
ATOM 573 C C . VAL A 1 73 ? -2.206 -1.495 0.526 1.00 98.75 73 VAL A C 1
ATOM 575 O O . VAL A 1 73 ? -2.664 -1.277 1.647 1.00 98.75 73 VAL A O 1
ATOM 578 N N . ILE A 1 74 ? -2.736 -0.947 -0.575 1.00 98.94 74 ILE A N 1
ATOM 579 C CA . ILE A 1 74 ? -3.905 -0.053 -0.535 1.00 98.94 74 ILE A CA 1
ATOM 580 C C . ILE A 1 74 ? -5.099 -0.773 0.098 1.00 98.94 74 ILE A C 1
ATOM 582 O O . ILE A 1 74 ? -5.740 -0.235 1.002 1.00 98.94 74 ILE A O 1
ATOM 586 N N . ALA A 1 75 ? -5.369 -2.005 -0.339 1.00 98.88 75 ALA A N 1
ATOM 587 C CA . ALA A 1 75 ? -6.462 -2.803 0.192 1.00 98.88 75 ALA A CA 1
ATOM 588 C C . ALA A 1 75 ? -6.278 -3.127 1.685 1.00 98.88 75 ALA A C 1
ATOM 590 O O . ALA A 1 75 ? -7.240 -3.067 2.450 1.00 98.88 75 ALA A O 1
ATOM 591 N N . THR A 1 76 ? -5.045 -3.403 2.116 1.00 98.81 76 THR A N 1
ATOM 592 C CA . THR A 1 76 ? -4.705 -3.663 3.521 1.00 98.81 76 THR A CA 1
ATOM 593 C C . THR A 1 76 ? -4.955 -2.435 4.388 1.00 98.81 76 THR A C 1
ATOM 595 O O . THR A 1 76 ? -5.664 -2.537 5.387 1.00 98.81 76 THR A O 1
ATOM 598 N N . VAL A 1 77 ? -4.442 -1.262 3.996 1.00 98.81 77 VAL A N 1
ATOM 599 C CA . VAL A 1 77 ? -4.687 -0.011 4.731 1.00 98.81 77 VAL A CA 1
ATOM 600 C C . VAL A 1 77 ? -6.182 0.268 4.809 1.00 98.81 77 VAL A C 1
ATOM 602 O O . VAL A 1 77 ? -6.698 0.501 5.899 1.00 98.81 77 VAL A O 1
ATOM 605 N N . ALA A 1 78 ? -6.886 0.206 3.675 1.00 98.81 78 ALA A N 1
ATOM 606 C CA . ALA A 1 78 ? -8.323 0.444 3.610 1.00 98.81 78 ALA A CA 1
ATOM 607 C C . ALA A 1 78 ? -9.100 -0.499 4.542 1.00 98.81 78 ALA A C 1
ATOM 609 O O . ALA A 1 78 ? -9.969 -0.039 5.279 1.00 98.81 78 ALA A O 1
ATOM 610 N N . CYS A 1 79 ? -8.737 -1.784 4.581 1.00 98.69 79 CYS A N 1
ATOM 611 C CA . CYS A 1 79 ? -9.319 -2.753 5.506 1.00 98.69 79 CYS A CA 1
ATOM 612 C C . CYS A 1 79 ? -9.050 -2.374 6.972 1.00 98.69 79 CYS A C 1
ATOM 614 O O . CYS A 1 79 ? -9.974 -2.374 7.778 1.00 98.69 79 CYS A O 1
ATOM 616 N N . VAL A 1 80 ? -7.810 -2.012 7.318 1.00 98.50 80 VAL A N 1
ATOM 617 C CA . VAL A 1 80 ? -7.404 -1.625 8.684 1.00 98.50 80 VAL A CA 1
ATOM 618 C C . VAL A 1 80 ? -8.141 -0.373 9.177 1.00 98.50 80 VAL A C 1
ATOM 620 O O . VAL A 1 80 ? -8.449 -0.260 10.365 1.00 98.50 80 VAL A O 1
ATOM 623 N N . VAL A 1 81 ? -8.429 0.573 8.279 1.00 98.56 81 VAL A N 1
ATOM 624 C CA . VAL A 1 81 ? -9.096 1.843 8.611 1.00 98.56 81 VAL A CA 1
ATOM 625 C C . VAL A 1 81 ? -10.614 1.838 8.394 1.00 98.56 81 VAL A C 1
ATOM 627 O O . VAL A 1 81 ? -11.239 2.892 8.558 1.00 98.56 81 VAL A O 1
ATOM 630 N N . GLY A 1 82 ? -11.199 0.680 8.061 1.00 97.94 82 GLY A N 1
ATOM 631 C CA . GLY A 1 82 ? -12.650 0.457 7.961 1.00 97.94 82 GLY A CA 1
ATOM 632 C C . GLY A 1 82 ? -13.298 0.882 6.642 1.00 97.94 82 GLY A C 1
ATOM 633 O O . GLY A 1 82 ? -14.517 1.016 6.565 1.00 97.94 82 GLY A O 1
ATOM 634 N N . LEU A 1 83 ? -12.510 1.113 5.593 1.00 98.38 83 LEU A N 1
ATOM 635 C CA . LEU A 1 83 ? -12.987 1.460 4.250 1.00 98.38 83 LEU A CA 1
ATOM 636 C C . LEU A 1 83 ? -13.123 0.193 3.392 1.00 98.38 83 LEU A C 1
ATOM 638 O O . LEU A 1 83 ? -12.340 -0.051 2.473 1.00 98.38 83 LEU A O 1
ATOM 642 N N . LEU A 1 84 ? -14.090 -0.659 3.739 1.00 97.94 84 LEU A N 1
ATOM 643 C CA . LEU A 1 84 ? -14.206 -2.009 3.171 1.00 97.94 84 LEU A CA 1
ATOM 644 C C . LEU A 1 84 ? -14.556 -2.034 1.675 1.00 97.94 84 LEU A C 1
ATOM 646 O O . LEU A 1 84 ? -14.156 -2.958 0.970 1.00 97.94 84 LEU A O 1
ATOM 650 N N . ASP A 1 85 ? -15.261 -1.027 1.166 1.00 98.12 85 ASP A N 1
ATOM 651 C CA . ASP A 1 85 ? -15.551 -0.876 -0.263 1.00 98.12 85 ASP A CA 1
ATOM 652 C C . ASP A 1 85 ? -14.272 -0.628 -1.078 1.00 98.12 85 ASP A C 1
ATOM 654 O O . ASP A 1 85 ? -14.032 -1.294 -2.090 1.00 98.12 85 ASP A O 1
ATOM 658 N N . VAL A 1 86 ? -13.408 0.264 -0.585 1.00 98.62 86 VAL A N 1
ATOM 659 C CA . VAL A 1 86 ? -12.078 0.529 -1.147 1.00 98.62 86 VAL A CA 1
ATOM 660 C C . VAL A 1 86 ? -11.209 -0.724 -1.046 1.00 98.62 86 VAL A C 1
ATOM 662 O O . VAL A 1 86 ? -10.593 -1.129 -2.035 1.00 98.62 86 VAL A O 1
ATOM 665 N N . ALA A 1 87 ? -11.206 -1.382 0.116 1.00 98.75 87 ALA A N 1
ATOM 666 C CA . ALA A 1 87 ? -10.443 -2.607 0.328 1.00 98.75 87 ALA A CA 1
ATOM 667 C C . ALA A 1 87 ? -10.833 -3.702 -0.675 1.00 98.75 87 ALA A C 1
ATOM 669 O O . ALA A 1 87 ? -9.971 -4.303 -1.317 1.00 98.75 87 ALA A O 1
ATOM 670 N N . GLN A 1 88 ? -12.136 -3.914 -0.873 1.00 98.50 88 GLN A N 1
ATOM 671 C CA . GLN A 1 88 ? -12.668 -4.919 -1.788 1.00 98.50 88 GLN A CA 1
ATOM 672 C C . GLN A 1 88 ? -12.283 -4.651 -3.248 1.00 98.50 88 GLN A C 1
ATOM 674 O O . GLN A 1 88 ? -11.945 -5.596 -3.971 1.00 98.50 88 GLN A O 1
ATOM 679 N N . ALA A 1 89 ? -12.336 -3.387 -3.679 1.00 98.62 89 ALA A N 1
ATOM 680 C CA . ALA A 1 89 ? -11.978 -2.981 -5.034 1.00 98.62 89 ALA A CA 1
ATOM 681 C C . ALA A 1 89 ? -10.490 -3.229 -5.329 1.00 98.62 89 ALA A C 1
ATOM 683 O O . ALA A 1 89 ? -10.155 -3.861 -6.333 1.00 98.62 89 ALA A O 1
ATOM 684 N N . HIS A 1 90 ? -9.605 -2.805 -4.427 1.00 98.81 90 HIS A N 1
ATOM 685 C CA . HIS A 1 90 ? -8.161 -2.972 -4.595 1.00 98.81 90 HIS A CA 1
ATOM 686 C C . HIS A 1 90 ? -7.714 -4.436 -4.433 1.00 98.81 90 HIS A C 1
ATOM 688 O O . HIS A 1 90 ? -6.883 -4.917 -5.202 1.00 98.81 90 HIS A O 1
ATOM 694 N N . ALA A 1 91 ? -8.339 -5.207 -3.536 1.00 98.69 91 ALA A N 1
ATOM 695 C CA . ALA A 1 91 ? -8.097 -6.649 -3.444 1.00 98.69 91 ALA A CA 1
ATOM 6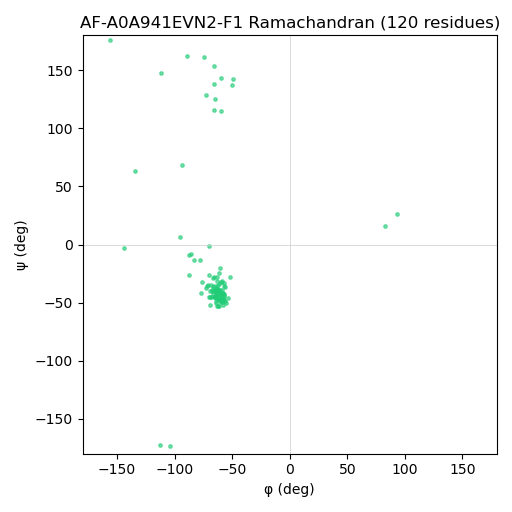96 C C . ALA A 1 91 ? -8.496 -7.381 -4.740 1.00 98.69 91 ALA A C 1
ATOM 698 O O . ALA A 1 91 ? -7.766 -8.251 -5.211 1.00 98.69 91 ALA A O 1
ATOM 699 N N . ALA A 1 92 ? -9.614 -6.992 -5.369 1.00 98.50 92 ALA A N 1
ATOM 700 C CA . ALA A 1 92 ? -10.014 -7.547 -6.663 1.00 98.50 92 ALA A CA 1
ATOM 701 C C . ALA A 1 92 ? -9.024 -7.205 -7.777 1.00 98.50 92 ALA A C 1
ATOM 703 O O . ALA A 1 92 ? -8.697 -8.069 -8.589 1.00 98.50 92 ALA A O 1
ATOM 704 N N . ARG A 1 93 ? -8.503 -5.975 -7.790 1.00 98.69 93 ARG A N 1
ATOM 705 C CA . ARG A 1 93 ? -7.494 -5.578 -8.769 1.00 98.69 93 ARG A CA 1
ATOM 706 C C . ARG A 1 93 ? -6.176 -6.333 -8.581 1.00 98.69 93 ARG A C 1
ATOM 708 O O . ARG A 1 93 ? -5.578 -6.757 -9.567 1.00 98.69 93 ARG A O 1
ATOM 715 N N . CYS A 1 94 ? -5.748 -6.540 -7.337 1.00 98.56 94 CYS A N 1
ATOM 716 C CA . CYS A 1 94 ? -4.577 -7.350 -7.004 1.00 98.56 94 CYS A CA 1
ATOM 717 C C . CYS A 1 94 ? -4.700 -8.782 -7.562 1.00 98.56 94 CYS A C 1
ATOM 719 O O . CYS A 1 94 ? -3.799 -9.271 -8.246 1.00 98.56 94 CYS A O 1
ATOM 721 N N . GLU A 1 95 ? -5.847 -9.433 -7.343 1.00 98.25 95 GLU A N 1
ATOM 722 C CA . GLU A 1 95 ? -6.138 -10.773 -7.872 1.00 98.25 95 GLU A CA 1
ATOM 723 C C . GLU A 1 95 ? -6.182 -10.817 -9.401 1.00 98.25 95 GLU A C 1
ATOM 725 O O . GLU A 1 95 ? -5.651 -11.752 -10.001 1.00 98.25 95 GLU A O 1
ATOM 730 N N . GLU A 1 96 ? -6.775 -9.807 -10.042 1.00 98.50 96 GLU A N 1
ATOM 731 C CA . GLU A 1 96 ? -6.810 -9.698 -11.503 1.00 98.50 96 GLU A CA 1
ATOM 732 C C . GLU A 1 96 ? -5.392 -9.641 -12.092 1.00 98.50 96 GLU A C 1
ATOM 734 O O . GLU A 1 96 ? -5.076 -10.385 -13.022 1.00 98.50 96 GLU A O 1
ATOM 739 N N . LEU A 1 97 ? -4.515 -8.813 -11.514 1.00 98.44 97 LEU A N 1
ATOM 740 C CA . LEU A 1 97 ? -3.116 -8.699 -11.931 1.00 98.44 97 LEU A CA 1
ATOM 741 C C . LEU A 1 97 ? -2.376 -10.034 -11.759 1.00 98.44 97 LEU A C 1
ATOM 743 O O . LEU A 1 97 ? -1.752 -10.517 -12.708 1.00 98.44 97 LEU A O 1
ATOM 747 N N . MET A 1 98 ? -2.527 -10.686 -10.600 1.00 98.06 98 MET A N 1
ATOM 748 C CA . MET A 1 98 ? -1.954 -12.013 -10.334 1.00 98.06 98 MET A CA 1
ATOM 749 C C . MET A 1 98 ? -2.461 -13.109 -11.276 1.00 98.06 98 MET A C 1
ATOM 751 O O . MET A 1 98 ? -1.731 -14.060 -11.566 1.00 98.06 98 MET A O 1
ATOM 755 N N . ALA A 1 99 ? -3.717 -13.026 -11.712 1.00 97.69 99 ALA A N 1
ATOM 756 C CA . ALA A 1 99 ? -4.299 -13.968 -12.660 1.00 97.69 99 ALA A CA 1
ATOM 757 C C . ALA A 1 99 ? -3.821 -13.707 -14.096 1.00 97.69 99 ALA A C 1
ATOM 759 O O . ALA A 1 99 ? -3.676 -14.654 -14.868 1.00 97.69 99 ALA A O 1
ATOM 760 N N . SER A 1 100 ? -3.563 -12.443 -14.445 1.00 97.88 100 SER A N 1
ATOM 761 C CA . SER A 1 100 ? -3.107 -12.052 -15.782 1.00 97.88 100 SER A CA 1
ATOM 762 C C . SER A 1 100 ? -1.656 -12.450 -16.066 1.00 97.88 100 SER A C 1
ATOM 764 O O . SER A 1 100 ? -1.352 -12.892 -17.173 1.00 97.88 100 SER A O 1
ATOM 766 N N . GLU A 1 101 ? -0.774 -12.367 -15.064 1.00 97.31 101 GLU A N 1
ATOM 767 C CA . GLU A 1 101 ? 0.658 -12.656 -15.205 1.00 97.31 101 GLU A CA 1
ATOM 768 C C . GLU A 1 101 ? 1.171 -13.546 -14.060 1.00 97.31 101 GLU A C 1
ATOM 770 O O . GLU A 1 101 ? 2.037 -13.144 -13.287 1.00 97.31 101 GLU A O 1
ATOM 775 N N . PRO A 1 102 ? 0.676 -14.788 -13.922 1.00 96.31 102 PRO A N 1
ATOM 776 C CA . PRO A 1 102 ? 0.904 -15.603 -12.729 1.00 96.31 102 PRO A CA 1
ATOM 777 C C . PRO A 1 102 ? 2.374 -15.931 -12.449 1.00 96.31 102 PRO A C 1
ATOM 779 O O . PRO A 1 102 ? 2.704 -16.190 -11.297 1.00 96.31 102 PRO A O 1
ATOM 782 N N . ALA A 1 103 ? 3.235 -15.917 -13.471 1.00 97.81 103 ALA A N 1
ATOM 783 C CA . ALA A 1 103 ? 4.672 -16.162 -13.342 1.00 97.81 103 ALA A CA 1
ATOM 784 C C . ALA A 1 103 ? 5.463 -14.957 -12.800 1.00 97.81 103 ALA A C 1
ATOM 786 O O . ALA A 1 103 ? 6.627 -15.118 -12.447 1.00 97.81 103 ALA A O 1
ATOM 787 N N . ALA A 1 104 ? 4.864 -13.762 -12.759 1.00 97.75 104 ALA A N 1
ATOM 788 C CA . ALA A 1 104 ? 5.488 -12.572 -12.185 1.00 97.75 104 ALA A CA 1
ATOM 789 C C . ALA A 1 104 ? 5.337 -12.501 -10.655 1.00 97.75 104 ALA A C 1
ATOM 791 O O . ALA A 1 104 ? 6.008 -11.700 -10.012 1.00 97.75 104 ALA A O 1
ATOM 792 N N . PHE A 1 105 ? 4.459 -13.325 -10.079 1.00 98.38 105 PHE A N 1
ATOM 793 C CA . PHE A 1 105 ? 4.120 -13.304 -8.660 1.00 98.38 105 PHE A CA 1
ATOM 794 C C . PHE A 1 105 ? 4.625 -14.552 -7.953 1.00 98.38 105 PHE A C 1
ATOM 796 O O . PHE A 1 105 ? 4.639 -15.648 -8.513 1.00 98.38 105 PHE A O 1
ATOM 803 N N . GLU A 1 106 ? 4.979 -14.373 -6.692 1.00 98.00 106 GLU A N 1
ATOM 804 C CA . GLU A 1 106 ? 5.456 -15.435 -5.825 1.00 98.00 106 GLU A CA 1
ATOM 805 C C . GLU A 1 106 ? 4.281 -16.113 -5.104 1.00 98.00 106 GLU A C 1
ATOM 807 O O . GLU A 1 106 ? 3.184 -15.561 -4.979 1.00 98.00 106 GLU A O 1
ATOM 812 N N . ASP A 1 107 ? 4.503 -17.310 -4.561 1.00 96.38 107 ASP A N 1
ATOM 813 C CA . ASP A 1 107 ? 3.449 -18.056 -3.854 1.00 96.38 107 ASP A CA 1
ATOM 814 C C . ASP A 1 107 ? 2.892 -17.292 -2.641 1.00 96.38 107 ASP A C 1
ATOM 816 O O . ASP A 1 107 ? 1.704 -17.385 -2.315 1.00 96.38 107 ASP A O 1
ATOM 820 N N . TRP A 1 108 ? 3.738 -16.493 -1.986 1.00 96.94 108 TRP A N 1
ATOM 821 C CA . TRP A 1 108 ? 3.338 -15.689 -0.836 1.00 96.94 108 TRP A CA 1
ATOM 822 C C . TRP A 1 108 ? 2.412 -14.525 -1.210 1.00 96.94 108 TRP A C 1
ATOM 824 O O . TRP A 1 108 ? 1.575 -14.157 -0.387 1.00 96.94 108 TRP A O 1
ATOM 834 N N . ASP A 1 109 ? 2.471 -14.004 -2.444 1.00 98.06 109 ASP A N 1
ATOM 835 C CA . ASP A 1 109 ? 1.543 -12.962 -2.911 1.00 98.06 109 ASP A CA 1
ATOM 836 C C . ASP A 1 109 ? 0.093 -13.489 -2.866 1.00 98.06 109 ASP A C 1
ATOM 838 O O . ASP A 1 109 ? -0.823 -12.821 -2.380 1.00 98.06 109 ASP A O 1
ATOM 842 N N . ARG A 1 110 ? -0.111 -14.748 -3.281 1.00 96.1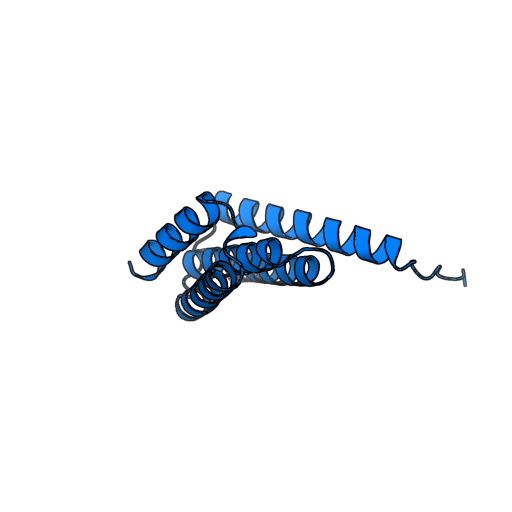2 110 ARG A N 1
ATOM 843 C CA . ARG A 1 110 ? -1.430 -15.405 -3.268 1.00 96.12 110 ARG A CA 1
ATOM 844 C C . ARG A 1 110 ? -1.916 -15.694 -1.854 1.00 96.12 110 ARG A C 1
ATOM 846 O O . ARG A 1 110 ? -3.102 -15.532 -1.571 1.00 96.12 110 ARG A O 1
ATOM 853 N N . ALA A 1 111 ? -1.011 -16.125 -0.975 1.00 97.25 111 ALA A N 1
ATOM 854 C CA . ALA A 1 111 ? -1.337 -16.377 0.424 1.00 97.25 111 ALA A CA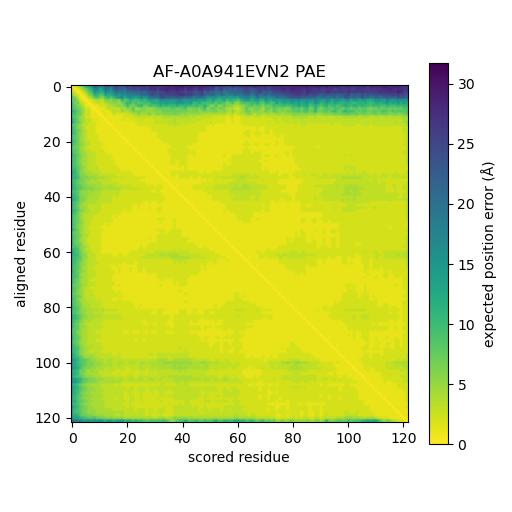 1
ATOM 855 C C . ALA A 1 111 ? -1.812 -15.093 1.121 1.00 97.25 111 ALA A C 1
ATOM 857 O O . ALA A 1 111 ? -2.841 -15.109 1.796 1.00 97.25 111 ALA A O 1
ATOM 858 N N . PHE A 1 112 ? -1.116 -13.974 0.903 1.00 97.44 112 PHE A N 1
ATOM 859 C CA . PHE A 1 112 ? -1.502 -12.681 1.465 1.00 97.44 112 PHE A CA 1
ATOM 860 C C . PHE A 1 112 ? -2.801 -12.135 0.876 1.00 97.44 112 PHE A C 1
ATOM 862 O O . PHE A 1 112 ? -3.637 -11.635 1.625 1.00 97.44 112 PHE A O 1
ATOM 869 N N . ALA A 1 113 ? -3.031 -12.282 -0.430 1.00 96.56 113 ALA A N 1
ATOM 870 C CA . ALA A 1 113 ? -4.300 -11.878 -1.030 1.00 96.56 113 ALA A CA 1
ATOM 871 C C . ALA A 1 113 ? -5.493 -12.656 -0.447 1.00 96.56 113 ALA A C 1
ATOM 873 O O . ALA A 1 113 ? -6.513 -12.060 -0.099 1.00 96.56 113 ALA A O 1
ATOM 874 N N . ALA A 1 114 ? -5.353 -13.975 -0.274 1.00 96.69 114 ALA A N 1
ATOM 875 C CA . ALA A 1 114 ? -6.391 -14.808 0.331 1.00 96.69 114 ALA A CA 1
ATOM 876 C C . ALA A 1 114 ? -6.660 -14.434 1.799 1.00 96.69 114 ALA A C 1
ATOM 878 O O . ALA A 1 114 ? -7.811 -14.390 2.235 1.00 96.69 114 ALA A O 1
ATOM 879 N N . GLU A 1 115 ? -5.605 -14.141 2.557 1.00 97.56 115 GLU A N 1
ATOM 880 C CA . GLU A 1 115 ? -5.703 -13.692 3.945 1.00 97.56 115 GLU A CA 1
ATOM 881 C C . GLU A 1 115 ? -6.440 -12.350 4.059 1.00 97.56 115 GLU A C 1
ATOM 883 O O . GLU A 1 115 ? -7.388 -12.227 4.839 1.00 97.56 115 GLU A O 1
ATOM 888 N N . LEU A 1 116 ? -6.099 -11.388 3.199 1.00 97.88 116 LEU A N 1
ATOM 889 C CA . LEU A 1 116 ? -6.753 -10.086 3.159 1.00 97.88 116 LEU A CA 1
ATOM 890 C C . LEU A 1 116 ? -8.232 -10.199 2.774 1.00 97.88 116 LEU A C 1
ATOM 892 O O . LEU A 1 116 ? -9.077 -9.542 3.377 1.00 97.88 116 LEU A O 1
ATOM 896 N N . ARG A 1 117 ? -8.579 -11.072 1.821 1.00 96.88 117 ARG A N 1
ATOM 897 C CA . ARG A 1 117 ? -9.984 -11.366 1.490 1.00 96.88 117 ARG A CA 1
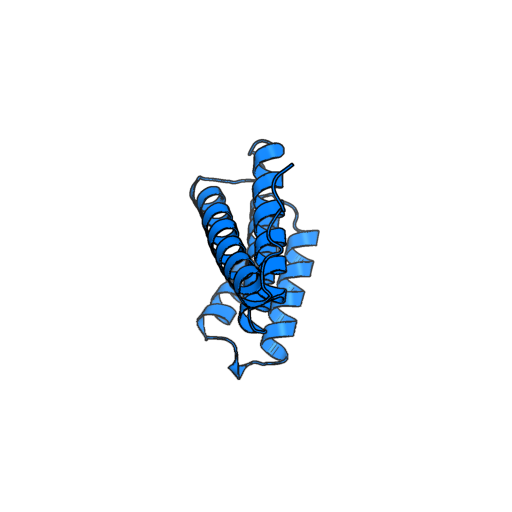ATOM 898 C C . ARG A 1 117 ? -10.762 -11.887 2.688 1.00 96.88 117 ARG A C 1
ATOM 900 O O . ARG A 1 117 ? -11.895 -11.462 2.901 1.00 96.88 117 ARG A O 1
ATOM 907 N N . ALA A 1 118 ? -10.162 -12.787 3.465 1.00 97.19 118 ALA A N 1
ATOM 908 C CA . ALA A 1 118 ? -10.791 -13.304 4.671 1.00 97.19 118 ALA A CA 1
ATOM 909 C C . ALA A 1 118 ? -11.015 -12.194 5.711 1.00 97.19 118 ALA A C 1
ATOM 911 O O . ALA A 1 118 ? -12.069 -12.173 6.339 1.00 97.19 118 ALA A O 1
ATOM 912 N N . ARG A 1 119 ? -10.076 -11.246 5.850 1.00 95.62 119 ARG A N 1
ATOM 913 C CA . ARG A 1 119 ? -10.244 -10.069 6.721 1.00 95.62 119 ARG A CA 1
ATOM 914 C C . ARG A 1 119 ? -11.358 -9.136 6.258 1.00 95.62 119 ARG A C 1
ATOM 916 O O . ARG A 1 119 ? -12.146 -8.708 7.086 1.00 95.62 119 ARG A O 1
ATOM 923 N N . ILE A 1 120 ? -11.432 -8.837 4.961 1.00 96.62 120 ILE A N 1
ATOM 924 C CA . ILE A 1 120 ? -12.454 -7.936 4.397 1.00 96.62 120 ILE A CA 1
ATOM 925 C C . ILE A 1 120 ? -13.869 -8.508 4.582 1.00 96.62 120 ILE A C 1
ATOM 927 O O . ILE A 1 120 ? -14.829 -7.753 4.712 1.00 96.62 120 ILE A O 1
ATOM 931 N N . ALA A 1 121 ? -14.008 -9.836 4.568 1.00 93.12 121 ALA A N 1
ATOM 932 C CA . ALA A 1 121 ? -15.292 -10.520 4.692 1.00 93.12 121 ALA A CA 1
ATOM 933 C C . ALA A 1 121 ? -15.756 -10.771 6.143 1.00 93.12 121 ALA A C 1
ATOM 935 O O . ALA A 1 121 ? -16.875 -11.260 6.320 1.00 93.12 121 ALA A O 1
ATOM 936 N N . ALA A 1 122 ? -14.905 -10.514 7.142 1.00 85.69 122 ALA A N 1
ATOM 937 C CA . ALA A 1 122 ? -15.180 -10.758 8.562 1.00 85.69 122 ALA A CA 1
ATOM 938 C C . ALA A 1 122 ? -15.995 -9.623 9.199 1.00 85.69 122 ALA A C 1
ATOM 940 O O . ALA A 1 122 ? -16.874 -9.951 10.031 1.00 85.69 122 ALA A O 1
#

Radius of gyration: 15.92 Å; Cα contacts (8 Å, |Δi|>4): 136; chains: 1; bounding box: 37×52×33 Å

Foldseek 3Di:
DDDDDDDDPVRVLVVLVVLLVVLLVVLVVLVVVPQALPDDPVSLVSSLVSLVSSLVSCVSHNDLQSNLVSLLSNLVSCLRNVVLVSNVVSLVVSVVSCVVCVVVDDPVSVVSSVVSVVSSVD

Solvent-accessible surface area (backbone atoms only — not comparable to full-atom values): 6394 Å² total; per-residue (Å²): 133,80,83,78,78,79,78,50,72,71,54,51,47,52,48,30,50,49,49,20,52,54,26,42,51,56,26,48,53,42,51,76,70,64,57,35,62,84,48,58,67,72,59,52,50,49,36,49,51,24,23,51,50,12,25,56,23,23,71,75,68,53,54,70,45,45,40,26,53,24,27,42,47,39,13,48,48,26,45,46,46,66,38,50,70,60,12,52,54,27,43,50,49,19,50,50,46,46,67,74,45,54,88,66,49,57,76,64,59,56,53,51,52,54,51,50,53,55,60,68,75,106

Secondary structure (DSSP, 8-state):
----PPPPHHHHHHHHHHHHHHHHHHHHHHHHTT--TTS-HHHHHHHHHHHHHHHHHHHHHS-HHHHHHHHHHHHHHHHHTT-HHHHHHHHHHHHHHHHHSGGGS-HHHHHHHHHHHHHHT-

Nearest PDB structures (foldseek):
  3ro2-assembly1_A  TM=7.878E-01  e=2.848E-01  Mus musculus
  6hc2-assembly1_C  TM=6.296E-01  e=9.647E-01  Homo sapiens
  8w15-assembly1_B  TM=6.719E-01  e=1.966E+00  Homo sapiens
  6x9o-assembly1_B  TM=5.747E-01  e=1.182E+00  Homo sapiens
  7t7t-assembly2_B  TM=5.059E-01  e=1.966E+00  Citrus unshiu

Organism: NCBI:txid1508375

Mean predicted aligned error: 3.31 Å

Sequence (122 aa):
MGAKTVPTDGDVGRLHRWFAVELNNGTWDLIDGGLSEKSPVEERERALYGAYASTYHWLQVGNVDNHGRGEYVIATVACVVGLLDVAQAHAARCEELMASEPAAFEDWDRAFAAELRARIAA